Protein AF-A0A352MDI0-F1 (afdb_monomer_lite)

pLDDT: mean 89.19, std 13.96, range [48.03, 98.0]

Foldseek 3Di:
DPPDDDDDLDDVQWQAKFFEDEPVLPATDQQKKKWWAADFPPDHDTQDIWHQHPRRMTTDSDDGQQDVFTWMWIGHPPDIDTDPDTDSTRPPVVPADSVRHHYDD

Sequence (105 aa):
MNCHIKGEEGEGWFKIAGSVYNSTQTVPYITAKVELRTGQSGGGILVKSVEVDQKGNFYTTNPIDFGSGLYVSVVGGISTQYMSSKVINGACNYCHDSSKRIWTE

Radius of gyration: 13.24 Å; chains: 1; bounding box: 31×23×40 Å

Structure (mmCIF, N/CA/C/O backbone):
data_AF-A0A352MDI0-F1
#
_entry.id   AF-A0A352MDI0-F1
#
loop_
_atom_site.group_PDB
_atom_site.id
_atom_site.type_symbol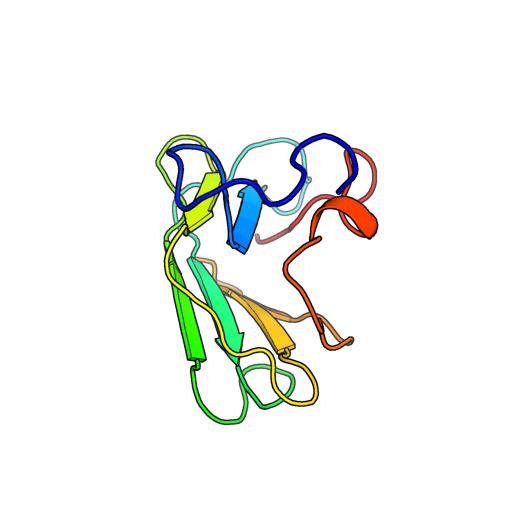
_atom_site.label_atom_id
_atom_site.label_alt_id
_atom_site.label_comp_id
_atom_site.label_asym_id
_atom_site.label_entity_id
_atom_site.label_seq_id
_atom_site.pdbx_PDB_ins_code
_atom_site.Cartn_x
_atom_site.Cartn_y
_atom_site.Cartn_z
_atom_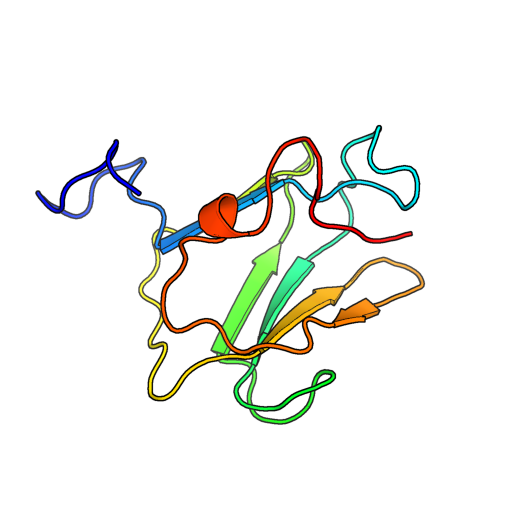site.occupancy
_atom_site.B_iso_or_equiv
_atom_site.auth_seq_id
_atom_site.auth_comp_id
_atom_site.auth_asym_id
_atom_site.auth_atom_id
_atom_site.pdbx_PDB_model_num
ATOM 1 N N . MET A 1 1 ? 1.590 -5.815 15.408 1.00 50.84 1 MET A N 1
ATOM 2 C CA . MET A 1 1 ? 1.642 -4.439 15.951 1.00 50.84 1 MET A CA 1
ATOM 3 C C . MET A 1 1 ? 1.838 -4.469 17.474 1.00 50.84 1 MET A C 1
ATOM 5 O O . MET A 1 1 ? 0.915 -4.134 18.196 1.00 50.84 1 MET A O 1
ATOM 9 N N . ASN A 1 2 ? 3.015 -4.878 17.973 1.00 48.72 2 ASN A N 1
ATOM 10 C CA . ASN A 1 2 ? 3.319 -4.851 19.422 1.00 48.72 2 ASN A CA 1
ATOM 11 C C . ASN A 1 2 ? 4.199 -3.659 19.839 1.00 48.72 2 ASN A C 1
ATOM 13 O O . ASN A 1 2 ? 4.421 -3.463 21.026 1.00 48.72 2 ASN A O 1
ATOM 17 N N . CYS A 1 3 ? 4.700 -2.867 18.885 1.00 48.03 3 CYS A N 1
ATOM 18 C CA . CYS A 1 3 ? 5.655 -1.793 19.176 1.00 48.03 3 CYS A CA 1
ATOM 19 C C . CYS A 1 3 ? 4.995 -0.417 19.383 1.00 48.03 3 CYS A C 1
ATOM 21 O O . CYS A 1 3 ? 5.660 0.502 19.837 1.00 48.03 3 CYS A O 1
ATOM 23 N N . HIS A 1 4 ? 3.699 -0.268 19.083 1.00 55.84 4 HIS A N 1
ATOM 24 C CA . HIS A 1 4 ? 2.920 0.945 19.349 1.00 55.84 4 HIS A CA 1
ATOM 25 C C . HIS A 1 4 ? 1.608 0.498 20.016 1.00 55.84 4 HIS A C 1
ATOM 27 O O . HIS A 1 4 ? 0.797 -0.170 19.374 1.00 55.84 4 HIS A O 1
ATOM 33 N N . ILE A 1 5 ? 1.432 0.799 21.312 1.00 53.53 5 ILE A N 1
ATOM 34 C CA . ILE A 1 5 ? 0.250 0.470 22.141 1.00 53.53 5 ILE A CA 1
ATOM 35 C C . ILE A 1 5 ? -0.546 1.762 22.403 1.00 53.53 5 ILE A C 1
ATOM 37 O O . ILE A 1 5 ? 0.058 2.793 22.684 1.00 53.53 5 ILE A O 1
ATOM 41 N N . LYS A 1 6 ? -1.879 1.730 22.232 1.00 49.62 6 LYS A N 1
ATOM 42 C CA . LYS A 1 6 ? -2.739 2.921 22.084 1.00 49.62 6 LYS A CA 1
ATOM 43 C C . LYS A 1 6 ? -2.676 3.790 23.343 1.00 49.62 6 LYS A C 1
ATOM 45 O O . LYS A 1 6 ? -3.303 3.444 24.337 1.00 49.62 6 LYS A O 1
ATOM 50 N N . GLY A 1 7 ? -1.933 4.894 23.271 1.00 51.78 7 GLY A N 1
ATOM 51 C CA . GLY A 1 7 ? -1.878 5.937 24.297 1.00 51.78 7 GLY A CA 1
ATOM 52 C C . GLY A 1 7 ? -2.727 7.143 23.902 1.00 51.78 7 GLY A C 1
ATOM 53 O O . GLY A 1 7 ? -3.702 7.428 24.581 1.00 51.78 7 GLY A O 1
ATOM 54 N N . GLU A 1 8 ? -2.411 7.780 22.764 1.00 52.16 8 GLU A N 1
ATOM 55 C CA . GLU A 1 8 ? -3.065 8.991 22.224 1.00 52.16 8 GLU A CA 1
ATOM 56 C C . GLU A 1 8 ? -2.866 9.112 20.687 1.00 52.16 8 GLU A C 1
ATOM 58 O O . GLU A 1 8 ? -2.281 8.223 20.059 1.00 52.16 8 GLU A O 1
ATOM 63 N N . GLU A 1 9 ? -3.348 10.197 20.061 1.00 55.75 9 GLU A N 1
ATOM 64 C CA . GLU A 1 9 ? -3.071 10.566 18.658 1.00 55.75 9 GLU A CA 1
ATOM 65 C C . GLU A 1 9 ? -1.686 11.231 18.534 1.00 55.75 9 GLU A C 1
ATOM 67 O O . GLU A 1 9 ? -1.562 12.443 18.405 1.00 55.75 9 GLU A O 1
ATOM 72 N N . GLY A 1 10 ? -0.620 10.433 18.629 1.00 51.16 10 GLY A N 1
ATOM 73 C CA . GLY A 1 10 ? 0.759 10.904 18.457 1.00 51.16 10 GLY A CA 1
ATOM 74 C C . GLY A 1 10 ? 1.276 10.770 17.022 1.00 51.16 10 GLY A C 1
ATOM 75 O O . GLY A 1 10 ? 0.893 9.852 16.287 1.00 51.16 10 GLY A O 1
ATOM 76 N N . GLU A 1 11 ? 2.209 11.644 16.639 1.00 50.00 11 GLU A N 1
ATOM 77 C CA . GLU A 1 11 ? 3.055 11.457 15.456 1.00 50.00 11 GLU A CA 1
ATOM 78 C C . GLU A 1 11 ? 3.752 10.083 15.555 1.00 50.00 11 GLU A C 1
ATOM 80 O O . GLU A 1 11 ? 4.366 9.754 16.569 1.00 50.00 11 GLU A O 1
ATOM 85 N N . GLY A 1 12 ? 3.578 9.226 14.543 1.00 58.88 12 GLY A N 1
ATOM 86 C CA . GLY A 1 12 ? 4.039 7.830 14.568 1.00 58.88 12 GLY A CA 1
ATOM 87 C C . GLY A 1 12 ? 2.969 6.782 14.911 1.00 58.88 12 GLY A C 1
ATOM 88 O O . GLY A 1 12 ? 3.244 5.587 14.797 1.00 58.88 12 GLY A O 1
ATOM 89 N N . TRP A 1 13 ? 1.735 7.175 15.266 1.00 67.94 13 TRP A N 1
ATOM 90 C CA . TRP A 1 13 ? 0.595 6.249 15.331 1.00 67.94 13 TRP A CA 1
ATOM 91 C C . TRP A 1 13 ? -0.087 6.112 13.969 1.00 67.94 13 TRP A C 1
ATOM 93 O O . TRP A 1 13 ? -1.136 6.701 13.690 1.00 67.94 13 TRP A O 1
ATOM 103 N N . PHE A 1 14 ? 0.501 5.311 13.092 1.00 81.81 14 PHE A N 1
ATOM 104 C CA . PHE A 1 14 ? -0.077 5.091 11.774 1.00 81.81 14 PHE A CA 1
ATOM 105 C C . PHE A 1 14 ? -1.264 4.125 11.847 1.00 81.81 14 PHE A C 1
ATOM 107 O O . PHE A 1 14 ? -1.190 3.062 12.464 1.00 81.81 14 PHE A O 1
ATOM 114 N N . LYS A 1 15 ? -2.382 4.492 11.210 1.00 87.75 15 LYS A N 1
ATOM 115 C CA . LYS A 1 15 ? -3.531 3.596 11.025 1.00 87.75 15 LYS A CA 1
ATOM 116 C C . LYS A 1 15 ? -3.239 2.536 9.985 1.00 87.75 15 LYS A C 1
ATOM 118 O O . LYS A 1 15 ? -3.685 1.419 10.174 1.00 87.75 15 LYS A O 1
ATOM 123 N N . ILE A 1 16 ? -2.489 2.888 8.946 1.00 91.56 16 ILE A N 1
ATOM 124 C CA . ILE A 1 16 ? -1.818 1.982 8.010 1.00 91.56 16 ILE A CA 1
ATOM 125 C C . ILE A 1 16 ? -0.448 2.573 7.697 1.00 91.56 16 ILE A C 1
ATOM 127 O O . ILE A 1 16 ? -0.314 3.798 7.632 1.00 91.56 16 ILE A O 1
ATOM 131 N N . ALA A 1 17 ? 0.543 1.712 7.494 1.00 92.00 17 ALA A N 1
ATOM 132 C CA . ALA A 1 17 ? 1.846 2.092 6.973 1.00 92.00 17 ALA A CA 1
ATOM 133 C C . ALA A 1 17 ? 2.495 0.918 6.235 1.00 92.00 17 ALA A C 1
ATOM 135 O O . ALA A 1 17 ? 2.242 -0.247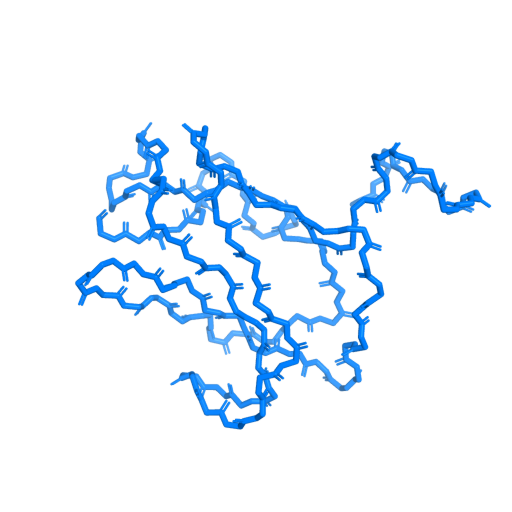 6.558 1.00 92.00 17 ALA A O 1
ATOM 136 N N . GLY A 1 18 ? 3.359 1.231 5.280 1.00 92.75 18 GLY A N 1
ATOM 137 C CA . GLY A 1 18 ? 4.174 0.252 4.579 1.00 92.75 18 GLY A CA 1
ATOM 138 C C . GLY A 1 18 ? 5.033 0.897 3.502 1.00 92.75 18 GLY A C 1
ATOM 139 O O . GLY A 1 18 ? 5.087 2.121 3.385 1.00 92.75 18 GLY A O 1
ATOM 140 N N . SER A 1 19 ? 5.678 0.052 2.704 1.00 95.56 19 SER A N 1
ATOM 141 C CA . SER A 1 19 ? 6.466 0.482 1.553 1.00 95.56 19 SER A CA 1
ATOM 142 C C . SER A 1 19 ? 6.072 -0.328 0.326 1.00 95.56 19 SER A C 1
ATOM 144 O O . SER A 1 19 ? 5.881 -1.542 0.427 1.00 95.56 19 SER A O 1
ATOM 146 N N . VAL A 1 20 ? 5.946 0.345 -0.814 1.00 97.25 20 VAL A N 1
ATOM 147 C CA . VAL A 1 20 ? 5.682 -0.268 -2.114 1.00 97.25 20 VAL A CA 1
ATOM 148 C C . VAL A 1 20 ? 7.000 -0.414 -2.862 1.00 97.25 20 VAL A C 1
ATOM 150 O O . VAL A 1 20 ? 7.840 0.484 -2.852 1.00 97.25 20 VAL A O 1
ATOM 153 N N . TYR A 1 21 ? 7.178 -1.558 -3.506 1.00 97.50 21 TYR A N 1
ATOM 154 C CA . TYR A 1 21 ? 8.330 -1.885 -4.331 1.00 97.50 21 TYR A CA 1
ATOM 155 C C . TYR A 1 21 ? 7.889 -2.190 -5.758 1.00 97.50 21 TYR A C 1
ATOM 157 O O . TYR A 1 21 ? 6.709 -2.424 -6.017 1.00 97.50 21 TYR A O 1
ATOM 165 N N . ASN A 1 22 ? 8.860 -2.200 -6.663 1.00 96.00 22 ASN A N 1
ATOM 166 C CA . ASN A 1 22 ? 8.686 -2.667 -8.031 1.00 96.00 22 ASN A CA 1
ATOM 167 C C . ASN A 1 22 ? 8.414 -4.184 -8.095 1.00 96.00 22 ASN A C 1
ATOM 169 O O . ASN A 1 22 ? 8.476 -4.889 -7.082 1.00 96.00 22 ASN A O 1
ATOM 173 N N . SER A 1 23 ? 8.188 -4.717 -9.297 1.00 95.38 23 SER A N 1
ATOM 174 C CA . SER A 1 23 ? 7.802 -6.123 -9.487 1.00 95.38 23 SER A CA 1
ATOM 175 C C . SER A 1 23 ? 8.881 -7.118 -9.069 1.00 95.38 23 SER A C 1
ATOM 177 O O . SER A 1 23 ? 8.576 -8.250 -8.690 1.00 95.38 23 SER A O 1
ATOM 179 N N . THR A 1 24 ? 10.146 -6.688 -9.050 1.00 95.50 24 THR A N 1
ATOM 180 C CA . THR A 1 24 ? 11.266 -7.474 -8.516 1.00 95.50 24 THR A CA 1
ATOM 181 C C . THR A 1 24 ? 11.380 -7.399 -6.991 1.00 95.50 24 THR A C 1
ATOM 183 O O . THR A 1 24 ? 12.214 -8.089 -6.414 1.00 95.50 24 THR A O 1
ATOM 186 N N . GLN A 1 25 ? 10.560 -6.577 -6.329 1.00 94.94 25 GLN A N 1
ATOM 187 C CA . GLN A 1 25 ? 10.498 -6.358 -4.880 1.00 94.94 25 GLN A CA 1
ATOM 188 C C . GLN A 1 25 ? 11.799 -5.829 -4.250 1.00 94.94 25 GLN A C 1
ATOM 190 O O . GLN A 1 25 ? 11.988 -5.883 -3.031 1.00 94.94 25 GLN A O 1
ATOM 195 N N . THR A 1 26 ? 12.709 -5.280 -5.053 1.00 93.94 26 THR A N 1
ATOM 196 C CA . THR A 1 26 ? 14.039 -4.839 -4.602 1.00 93.94 26 THR A CA 1
ATOM 197 C C . THR A 1 26 ? 14.159 -3.326 -4.505 1.00 93.94 26 THR A C 1
ATOM 199 O O . THR A 1 26 ? 14.854 -2.839 -3.613 1.00 93.94 26 THR A O 1
ATOM 202 N N . VAL A 1 27 ? 13.461 -2.586 -5.369 1.00 95.88 27 VAL A N 1
ATOM 203 C CA . VAL A 1 27 ? 13.557 -1.123 -5.464 1.00 95.88 27 VAL A CA 1
ATOM 204 C C . VAL A 1 27 ? 12.238 -0.492 -5.016 1.00 95.88 27 VAL A C 1
ATOM 206 O O . VAL A 1 27 ? 11.190 -0.936 -5.486 1.00 95.88 27 VAL A O 1
ATOM 209 N N . PRO A 1 28 ? 12.251 0.507 -4.112 1.00 96.69 28 PRO A N 1
ATOM 210 C CA . PRO A 1 28 ? 11.038 1.226 -3.732 1.00 96.69 28 PRO A CA 1
ATOM 211 C C . PRO A 1 28 ? 10.380 1.898 -4.943 1.00 96.69 28 PRO A C 1
ATOM 213 O O . PRO A 1 28 ? 11.067 2.488 -5.777 1.00 96.69 28 PRO A O 1
ATOM 216 N N . TYR A 1 29 ? 9.056 1.825 -5.029 1.00 96.62 29 TYR A N 1
ATOM 217 C CA . TYR A 1 29 ? 8.277 2.365 -6.139 1.00 96.62 29 TYR A CA 1
ATOM 218 C C . TYR A 1 29 ? 7.517 3.613 -5.686 1.00 96.62 29 TYR A C 1
ATOM 220 O O . TYR A 1 29 ? 6.698 3.548 -4.775 1.00 96.62 29 TYR A O 1
ATOM 228 N N . ILE A 1 30 ? 7.810 4.757 -6.305 1.00 95.75 30 ILE A N 1
ATOM 229 C CA . ILE A 1 30 ? 7.485 6.089 -5.758 1.00 95.75 30 ILE A CA 1
ATOM 230 C C . ILE A 1 30 ? 6.274 6.770 -6.412 1.00 95.75 30 ILE A C 1
ATOM 232 O O . ILE A 1 30 ? 5.893 7.861 -6.006 1.00 95.75 30 ILE A O 1
ATOM 236 N N . THR A 1 31 ? 5.693 6.165 -7.449 1.00 92.88 31 THR A N 1
ATOM 237 C CA . THR A 1 31 ? 4.572 6.736 -8.223 1.00 92.88 31 THR A CA 1
ATOM 238 C C . THR A 1 31 ? 3.266 5.974 -8.013 1.00 92.88 31 THR A C 1
ATOM 240 O O . THR A 1 31 ? 2.358 6.065 -8.836 1.00 92.88 31 THR A O 1
ATOM 243 N N . ALA A 1 32 ? 3.181 5.179 -6.946 1.00 97.38 32 ALA A N 1
ATOM 244 C CA . ALA A 1 32 ? 1.996 4.396 -6.627 1.00 97.38 32 ALA A CA 1
ATOM 245 C C . ALA A 1 32 ? 1.104 5.092 -5.594 1.00 97.38 32 ALA A C 1
ATOM 247 O O . ALA A 1 32 ? 1.528 5.980 -4.857 1.00 97.38 32 ALA A O 1
ATOM 248 N N . LYS A 1 33 ? -0.124 4.596 -5.481 1.00 97.62 33 LYS A N 1
ATOM 249 C CA . LYS A 1 33 ? -1.013 4.856 -4.347 1.00 97.62 33 LYS A CA 1
ATOM 250 C C . LYS A 1 33 ? -1.602 3.559 -3.820 1.00 97.62 33 LYS A C 1
ATOM 252 O O . LYS A 1 33 ? -1.819 2.602 -4.564 1.00 97.62 33 LYS A O 1
ATOM 257 N N . VAL A 1 34 ? -1.890 3.544 -2.527 1.00 97.69 34 VAL A N 1
ATOM 258 C CA . VAL A 1 34 ? -2.575 2.445 -1.851 1.00 97.69 34 VAL A CA 1
ATOM 259 C C . VAL A 1 34 ? -4.013 2.856 -1.585 1.00 97.69 34 VAL A C 1
ATOM 261 O O . VAL A 1 34 ? -4.278 3.867 -0.935 1.00 97.69 34 VAL A O 1
ATOM 264 N N . GLU A 1 35 ? -4.950 2.054 -2.072 1.00 98.00 35 GLU A N 1
ATOM 265 C CA . GLU A 1 35 ? -6.378 2.288 -1.911 1.00 98.00 35 GLU A CA 1
ATOM 266 C C . GLU A 1 35 ? -7.023 1.204 -1.052 1.00 98.00 35 GLU A C 1
ATOM 268 O O . GLU A 1 35 ? -6.712 0.021 -1.177 1.00 98.00 35 GLU A O 1
ATOM 273 N N . LEU A 1 36 ? -7.948 1.622 -0.190 1.00 97.69 36 LEU A N 1
ATOM 274 C CA . LEU A 1 36 ? -8.808 0.750 0.595 1.00 97.69 36 LEU A CA 1
ATOM 275 C C . LEU A 1 36 ? -10.246 0.957 0.128 1.00 97.69 36 LEU A C 1
ATOM 277 O O . LEU A 1 36 ? -10.774 2.073 0.199 1.00 97.69 36 LEU A O 1
ATOM 281 N N . ARG A 1 37 ? -10.875 -0.117 -0.348 1.00 97.50 37 ARG A N 1
ATOM 282 C CA . ARG A 1 37 ? -12.234 -0.108 -0.896 1.00 97.50 37 ARG A CA 1
ATOM 283 C C . ARG A 1 37 ? -13.124 -1.145 -0.222 1.00 97.50 37 ARG A C 1
ATOM 285 O O . ARG A 1 37 ? -12.643 -2.131 0.328 1.00 97.50 37 ARG A O 1
ATOM 292 N N . THR A 1 38 ? -14.438 -0.950 -0.278 1.00 97.25 38 THR A N 1
ATOM 293 C CA . THR A 1 38 ? -15.401 -1.916 0.285 1.00 97.25 38 THR A CA 1
ATOM 294 C C . THR A 1 38 ? -15.599 -3.160 -0.587 1.00 97.25 38 THR A C 1
ATOM 296 O O . THR A 1 38 ? -16.114 -4.164 -0.098 1.00 97.25 38 THR A O 1
ATOM 299 N N . GLY A 1 39 ? -15.189 -3.125 -1.862 1.00 96.50 39 GLY A N 1
ATOM 300 C CA . GLY A 1 39 ? -15.316 -4.237 -2.807 1.00 96.50 39 GLY A CA 1
ATOM 301 C C . GLY A 1 39 ? -13.972 -4.769 -3.307 1.00 96.50 39 GLY A C 1
ATOM 302 O O . GLY A 1 39 ? -12.976 -4.052 -3.371 1.00 96.50 39 GLY A O 1
ATOM 303 N N . GLN A 1 40 ? -13.955 -6.050 -3.677 1.00 96.25 40 GLN A N 1
ATOM 304 C CA . GLN A 1 40 ? -12.775 -6.731 -4.210 1.00 96.25 40 GLN A CA 1
ATOM 305 C C . GLN A 1 40 ? -12.395 -6.203 -5.602 1.00 96.25 40 GLN A C 1
ATOM 307 O O . GLN A 1 40 ? -13.240 -5.674 -6.323 1.00 96.25 40 GLN A O 1
ATOM 312 N N . SER A 1 41 ? -11.125 -6.364 -5.987 1.00 95.50 41 SER A N 1
ATOM 313 C CA . SER A 1 41 ? -10.619 -6.045 -7.334 1.00 95.50 41 SER A CA 1
ATOM 314 C C . SER A 1 41 ? -10.903 -4.604 -7.774 1.00 95.50 41 SER A C 1
ATOM 316 O O . SER A 1 41 ? -11.208 -4.339 -8.933 1.00 95.50 41 SER A O 1
ATOM 318 N N . GLY A 1 42 ? -10.851 -3.659 -6.831 1.00 93.44 42 GLY A N 1
ATOM 319 C CA . GLY A 1 42 ? -11.145 -2.255 -7.103 1.00 93.44 42 GLY A CA 1
ATOM 320 C C . GLY A 1 42 ? -12.641 -1.923 -7.125 1.00 93.44 42 GLY A C 1
ATOM 321 O O . GLY A 1 42 ? -13.002 -0.796 -7.437 1.00 93.44 42 GLY A O 1
ATOM 322 N N . GLY A 1 43 ? -13.531 -2.856 -6.805 1.00 95.62 43 GLY A N 1
ATOM 323 C CA . GLY A 1 43 ? -14.962 -2.580 -6.713 1.00 95.62 43 GLY A CA 1
ATOM 324 C C . GLY A 1 43 ? -15.357 -1.783 -5.465 1.00 95.62 43 GLY A C 1
ATOM 325 O O . GLY A 1 43 ? -14.558 -1.523 -4.565 1.00 95.62 43 GLY A O 1
ATOM 326 N N . GLY A 1 44 ? -16.645 -1.455 -5.377 1.00 96.19 44 GLY A N 1
ATOM 327 C CA . GLY A 1 44 ? -17.231 -0.811 -4.202 1.00 96.19 44 GLY A CA 1
ATOM 328 C C . GLY A 1 44 ? -16.822 0.653 -4.026 1.00 96.19 44 GLY A C 1
ATOM 329 O O . GLY A 1 44 ? -16.494 1.352 -4.982 1.00 96.19 44 GLY A O 1
ATOM 330 N N . ILE A 1 45 ? -16.895 1.122 -2.783 1.00 97.06 45 ILE A N 1
ATOM 331 C CA . ILE A 1 45 ? -16.670 2.520 -2.405 1.00 97.06 45 ILE A CA 1
ATOM 332 C C . ILE A 1 45 ? -15.214 2.693 -1.983 1.00 97.06 45 ILE A C 1
ATOM 334 O O . ILE A 1 45 ? -14.697 1.887 -1.208 1.00 97.06 45 ILE A O 1
ATOM 338 N N . LEU A 1 46 ? -14.572 3.764 -2.455 1.00 97.44 46 LEU A N 1
ATOM 339 C CA . LEU A 1 46 ? -13.258 4.188 -1.982 1.00 97.44 46 LEU A CA 1
ATOM 340 C C . LEU A 1 46 ? -13.370 4.792 -0.579 1.00 97.44 46 LEU A C 1
ATOM 342 O O . LEU A 1 46 ? -13.983 5.841 -0.401 1.00 97.44 46 LEU A O 1
ATOM 346 N N . VAL A 1 47 ? -12.762 4.132 0.406 1.00 97.25 47 VAL A N 1
ATOM 347 C CA . VAL A 1 47 ? -12.744 4.576 1.810 1.00 97.25 47 VAL A CA 1
ATOM 348 C C . VAL A 1 47 ? -11.502 5.410 2.095 1.00 97.25 47 VAL A C 1
ATOM 350 O O . VAL A 1 47 ? -11.567 6.431 2.778 1.00 97.25 47 VAL A O 1
ATOM 353 N N . LYS A 1 48 ? -10.352 4.988 1.564 1.00 96.88 48 LYS A N 1
ATOM 354 C CA . LYS A 1 48 ? -9.085 5.697 1.743 1.00 96.88 48 LYS A CA 1
ATOM 355 C C . LYS A 1 48 ? -8.203 5.536 0.513 1.00 96.88 48 LYS A C 1
ATOM 357 O O . LYS A 1 48 ? -8.116 4.444 -0.036 1.00 96.88 48 LYS A O 1
ATOM 362 N N . SER A 1 49 ? -7.523 6.613 0.134 1.00 97.56 49 SER A N 1
ATOM 363 C CA . SER A 1 49 ? -6.392 6.604 -0.795 1.00 97.56 49 SER A CA 1
ATOM 364 C C . SER A 1 49 ? -5.200 7.233 -0.086 1.00 97.56 49 SER A C 1
ATOM 366 O O . SER A 1 49 ? -5.358 8.264 0.574 1.00 97.56 49 SER A O 1
ATOM 368 N N . VAL A 1 50 ? -4.037 6.597 -0.173 1.00 97.00 50 VAL A N 1
ATOM 369 C CA . VAL A 1 50 ? -2.782 7.083 0.403 1.00 97.00 50 VAL A CA 1
ATOM 370 C C . VAL A 1 50 ? -1.717 7.041 -0.679 1.00 97.00 50 VAL A C 1
ATOM 372 O O . VAL A 1 50 ? -1.385 5.968 -1.179 1.00 97.00 50 VAL A O 1
ATOM 375 N N . GLU A 1 51 ? -1.207 8.211 -1.042 1.00 97.62 51 GLU A N 1
ATOM 376 C CA . GLU A 1 51 ? -0.103 8.338 -1.992 1.00 97.62 51 GLU A CA 1
ATOM 377 C C . GLU A 1 51 ? 1.187 7.776 -1.392 1.00 97.62 51 GLU A C 1
ATOM 379 O O . GLU A 1 51 ? 1.430 7.884 -0.184 1.00 97.62 51 GLU A O 1
ATOM 384 N N . VAL A 1 52 ? 2.011 7.178 -2.245 1.00 97.25 52 VAL A N 1
ATOM 385 C CA . VAL A 1 52 ? 3.356 6.752 -1.878 1.00 97.25 52 VAL A CA 1
ATOM 386 C C . VAL A 1 52 ? 4.310 7.944 -1.985 1.00 97.25 52 VAL A C 1
ATOM 388 O O . VAL A 1 52 ? 4.253 8.737 -2.922 1.00 97.25 52 VAL A O 1
ATOM 391 N N . ASP A 1 53 ? 5.184 8.098 -0.994 1.00 96.12 53 ASP A N 1
ATOM 392 C CA . ASP A 1 53 ? 6.177 9.160 -0.941 1.00 96.12 53 ASP A CA 1
ATOM 393 C C . ASP A 1 53 ? 7.398 8.876 -1.837 1.00 96.12 53 ASP A C 1
ATOM 395 O O . ASP A 1 53 ? 7.580 7.798 -2.406 1.00 96.12 53 ASP A O 1
ATOM 399 N N . GLN A 1 54 ? 8.303 9.853 -1.921 1.00 95.81 54 GLN A N 1
ATOM 400 C CA . GLN A 1 54 ? 9.528 9.772 -2.730 1.00 95.81 54 GLN A CA 1
ATOM 401 C C . GLN A 1 54 ? 10.543 8.718 -2.245 1.00 95.81 54 GLN A C 1
ATOM 403 O O . GLN A 1 54 ? 11.588 8.534 -2.863 1.00 95.81 54 GLN A O 1
ATOM 408 N N . LYS A 1 55 ? 10.268 8.032 -1.133 1.00 95.31 55 LYS A N 1
ATOM 409 C CA . LYS A 1 55 ? 11.061 6.915 -0.607 1.00 95.31 55 LYS A CA 1
ATOM 410 C C . LYS A 1 55 ? 10.339 5.574 -0.768 1.00 95.31 55 LYS A C 1
ATOM 412 O O . LYS A 1 55 ? 10.847 4.559 -0.295 1.00 95.31 55 LYS A O 1
ATOM 417 N N . GLY A 1 56 ? 9.178 5.559 -1.421 1.00 95.69 56 GLY A N 1
ATOM 418 C CA . GLY A 1 56 ? 8.362 4.368 -1.608 1.00 95.69 56 GLY A CA 1
ATOM 419 C C . GLY A 1 56 ? 7.515 4.010 -0.388 1.00 95.69 56 GLY A C 1
ATOM 420 O O . GLY A 1 56 ? 6.996 2.901 -0.341 1.00 95.69 56 GLY A O 1
ATOM 421 N N . ASN A 1 57 ? 7.365 4.895 0.604 1.00 95.62 57 ASN A N 1
ATOM 422 C CA . ASN A 1 57 ? 6.550 4.635 1.792 1.00 95.62 57 ASN A CA 1
ATOM 423 C C . ASN A 1 57 ? 5.154 5.234 1.662 1.00 95.62 57 ASN A C 1
ATOM 425 O O . ASN A 1 57 ? 4.976 6.307 1.103 1.00 95.62 57 ASN A O 1
ATOM 429 N N . PHE A 1 58 ? 4.169 4.587 2.267 1.00 94.81 58 PHE A N 1
ATOM 430 C CA . PHE A 1 58 ? 2.841 5.149 2.475 1.00 94.81 58 PHE A CA 1
ATOM 431 C C . PHE A 1 58 ? 2.494 5.042 3.952 1.00 94.81 58 PHE A C 1
ATOM 433 O O . PHE A 1 58 ? 2.823 4.054 4.611 1.00 94.81 58 PHE A O 1
ATOM 440 N N . TYR A 1 59 ? 1.812 6.049 4.482 1.00 93.50 59 TYR A N 1
ATOM 441 C CA . TYR A 1 59 ? 1.260 6.004 5.827 1.00 93.50 59 TYR A CA 1
ATOM 442 C C . TYR A 1 59 ? 0.136 7.022 5.989 1.00 93.50 59 TYR A C 1
ATOM 444 O O . TYR A 1 59 ? 0.043 8.012 5.267 1.00 93.50 59 TYR A O 1
ATOM 452 N N . THR A 1 60 ? -0.736 6.793 6.965 1.00 91.25 60 THR A N 1
ATOM 453 C CA . THR A 1 60 ? -1.719 7.798 7.378 1.00 91.25 60 THR A CA 1
ATOM 454 C C . THR A 1 60 ? -2.015 7.665 8.862 1.00 91.25 60 THR A C 1
ATOM 456 O O . THR A 1 60 ? -2.094 6.557 9.390 1.00 91.25 60 THR A O 1
ATOM 459 N N . THR A 1 61 ? -2.182 8.795 9.540 1.00 90.31 61 THR A N 1
ATOM 460 C CA . THR A 1 61 ? -2.672 8.869 10.925 1.00 90.31 61 THR A CA 1
ATOM 461 C C . THR A 1 61 ? -4.186 9.081 10.977 1.00 90.31 61 THR A C 1
ATOM 463 O O . THR A 1 61 ? -4.809 8.793 12.000 1.00 90.31 61 THR A O 1
ATOM 466 N N . ASN A 1 62 ? -4.794 9.515 9.865 1.00 88.50 62 ASN A N 1
ATOM 467 C CA . ASN A 1 62 ? -6.228 9.761 9.783 1.00 88.50 62 ASN A CA 1
ATOM 468 C C . ASN A 1 62 ? -7.008 8.477 10.099 1.00 88.50 62 ASN A C 1
ATOM 470 O O . ASN A 1 62 ? -6.641 7.412 9.589 1.00 88.50 62 ASN A O 1
ATOM 474 N N . PRO A 1 63 ? -8.109 8.572 10.861 1.00 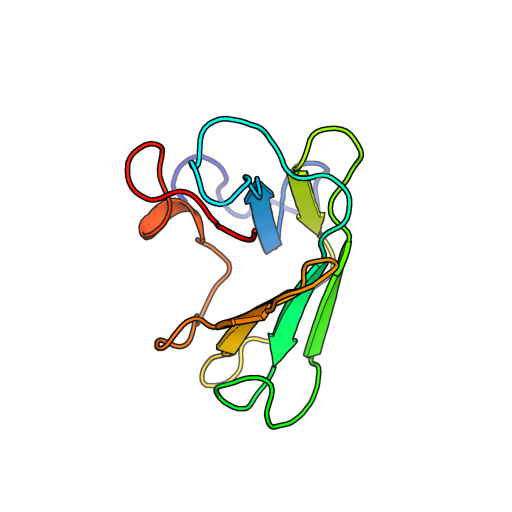88.56 63 PRO A N 1
ATOM 475 C CA . PRO A 1 63 ? -8.986 7.441 11.122 1.00 88.56 63 PRO A CA 1
ATOM 476 C C . PRO A 1 63 ? -9.425 6.727 9.838 1.00 88.56 63 PRO A C 1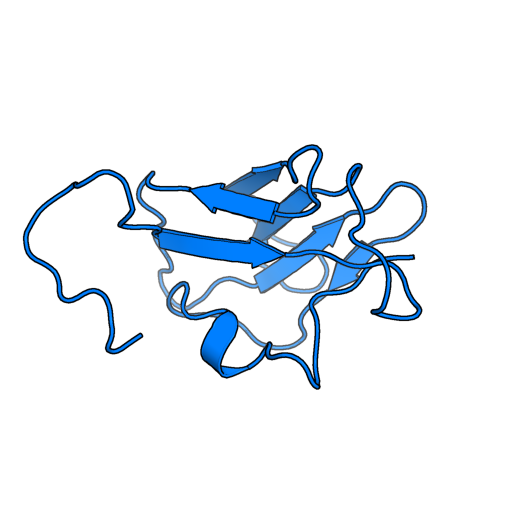
ATOM 478 O O . PRO A 1 63 ? -9.692 7.358 8.813 1.00 88.56 63 PRO A O 1
ATOM 481 N N . ILE A 1 64 ? -9.504 5.400 9.917 1.00 92.19 64 ILE A N 1
ATOM 482 C CA . ILE A 1 64 ? -10.045 4.529 8.874 1.00 92.19 64 ILE A CA 1
ATOM 483 C C . ILE A 1 64 ? -11.097 3.660 9.549 1.00 92.19 64 ILE A C 1
ATOM 485 O O . ILE A 1 64 ? -10.787 2.964 10.519 1.00 92.19 64 ILE A O 1
ATOM 489 N N . ASP A 1 65 ? -12.322 3.708 9.041 1.00 93.56 65 ASP A N 1
ATOM 490 C CA . ASP A 1 65 ? -13.353 2.757 9.428 1.00 93.56 65 ASP A CA 1
ATOM 491 C C . ASP A 1 65 ? -13.202 1.493 8.581 1.00 93.56 65 ASP A C 1
ATOM 493 O O . ASP A 1 65 ? -13.433 1.504 7.373 1.00 93.56 65 ASP A O 1
ATOM 497 N N . PHE A 1 66 ? -12.769 0.407 9.218 1.00 93.06 66 PHE A N 1
ATOM 498 C CA . PHE A 1 66 ? -12.621 -0.879 8.549 1.00 93.06 66 PHE A CA 1
ATOM 499 C C . PHE A 1 66 ? -13.948 -1.638 8.431 1.00 93.06 66 PHE A C 1
ATOM 501 O O . PHE A 1 66 ? -14.013 -2.573 7.638 1.00 93.06 66 PHE A O 1
ATOM 508 N N . GLY A 1 67 ? -14.995 -1.271 9.182 1.00 93.25 67 GLY A N 1
ATOM 509 C CA . GLY A 1 67 ? -16.287 -1.960 9.179 1.00 93.25 67 GLY A CA 1
ATOM 510 C C . GLY A 1 67 ? -16.161 -3.487 9.279 1.00 93.25 67 GLY A C 1
ATOM 511 O O . GLY A 1 67 ? -15.517 -4.025 10.179 1.00 93.25 67 GLY A O 1
ATOM 512 N N . SER A 1 68 ? -16.755 -4.203 8.318 1.00 93.25 68 SER A N 1
ATOM 513 C CA . SER A 1 68 ? -16.656 -5.669 8.183 1.00 93.25 68 SER A CA 1
ATOM 514 C C . SER A 1 68 ? -15.397 -6.153 7.435 1.00 93.25 68 SER A C 1
ATOM 516 O O . SER A 1 68 ? -15.217 -7.361 7.226 1.00 93.25 68 SER A O 1
ATOM 518 N N . GLY A 1 69 ? -14.526 -5.222 7.051 1.00 96.00 69 GLY A N 1
ATOM 519 C CA . GLY A 1 69 ? -13.258 -5.387 6.350 1.00 96.00 69 GLY A CA 1
ATOM 520 C C . GLY A 1 69 ? -13.210 -4.612 5.029 1.00 96.00 69 GLY A C 1
ATOM 521 O O . GLY A 1 69 ? -14.230 -4.415 4.372 1.00 96.00 69 GLY A O 1
ATOM 522 N N . LEU A 1 70 ? -12.005 -4.209 4.626 1.00 97.56 70 LEU A N 1
ATOM 523 C CA . LEU A 1 70 ? -11.735 -3.480 3.382 1.00 97.56 70 LEU A CA 1
ATOM 524 C C . LEU A 1 70 ? -10.780 -4.269 2.487 1.00 97.56 70 LEU A C 1
ATOM 526 O O . LEU A 1 70 ? -9.898 -4.970 2.977 1.00 97.56 70 LEU A O 1
ATOM 530 N N . TYR A 1 71 ? -10.928 -4.134 1.178 1.00 97.44 71 TYR A N 1
ATOM 531 C CA . TYR A 1 71 ? -10.007 -4.674 0.185 1.00 97.44 71 TYR A CA 1
ATOM 532 C C . TYR A 1 71 ? -8.945 -3.639 -0.154 1.00 97.44 71 TYR A C 1
ATOM 534 O O . TYR A 1 71 ? -9.253 -2.461 -0.336 1.00 97.44 71 TYR A O 1
ATOM 542 N N . VAL A 1 72 ? -7.698 -4.092 -0.236 1.00 96.94 72 VAL A N 1
ATOM 543 C CA . VAL A 1 72 ? -6.546 -3.236 -0.521 1.00 96.94 72 VAL A CA 1
ATOM 544 C C . VAL A 1 72 ? -6.128 -3.410 -1.975 1.00 96.94 72 VAL A C 1
ATOM 546 O O . VAL A 1 72 ? -6.075 -4.534 -2.482 1.00 96.94 72 VAL A O 1
ATOM 549 N N . SER A 1 73 ? -5.783 -2.310 -2.632 1.00 97.81 73 SER A N 1
ATOM 550 C CA . SER A 1 73 ? -5.119 -2.323 -3.932 1.00 97.81 73 SER A CA 1
ATOM 551 C C . SER A 1 73 ? -3.942 -1.363 -3.976 1.00 97.81 73 SER A C 1
ATOM 553 O O . SER A 1 73 ? -3.979 -0.301 -3.359 1.00 97.81 73 SER A O 1
ATOM 555 N N . VAL A 1 74 ? -2.920 -1.731 -4.740 1.00 97.88 74 VAL A N 1
ATOM 556 C CA . VAL A 1 74 ? -1.762 -0.889 -5.045 1.00 97.88 74 VAL A CA 1
ATOM 557 C C . VAL A 1 74 ? -1.875 -0.487 -6.503 1.00 97.88 74 VAL A C 1
ATOM 559 O O . VAL A 1 74 ? -1.769 -1.332 -7.390 1.00 97.88 74 VAL A O 1
ATOM 562 N N . VAL A 1 75 ? -2.142 0.789 -6.746 1.00 98.00 75 VAL A N 1
ATOM 563 C CA . VAL A 1 75 ? -2.309 1.349 -8.088 1.00 98.00 75 VAL A CA 1
ATOM 564 C C . VAL A 1 75 ? -0.967 1.944 -8.505 1.00 98.00 75 VAL A C 1
ATOM 566 O O . VAL A 1 75 ? -0.529 2.924 -7.907 1.00 98.00 75 VAL A O 1
ATOM 569 N N . GLY A 1 76 ? -0.305 1.317 -9.479 1.00 96.56 76 GLY A N 1
ATOM 570 C CA . GLY A 1 76 ? 0.893 1.832 -10.146 1.00 96.56 76 GLY A CA 1
ATOM 571 C C . GLY A 1 76 ? 0.556 2.692 -11.366 1.00 96.56 76 GLY A C 1
ATOM 572 O O . GLY A 1 76 ? -0.599 3.071 -11.570 1.00 96.56 76 GLY A O 1
ATOM 573 N N . GLY A 1 77 ? 1.563 2.991 -12.190 1.00 94.62 77 GLY A N 1
ATOM 574 C CA . GLY A 1 77 ? 1.381 3.769 -13.418 1.00 94.62 77 GLY A CA 1
ATOM 575 C C . GLY A 1 77 ? 0.760 2.970 -14.569 1.00 94.62 77 GLY A C 1
ATOM 576 O O . GLY A 1 77 ? 0.021 3.535 -15.373 1.00 94.62 77 GLY A O 1
ATOM 577 N N . ILE A 1 78 ? 1.041 1.667 -14.649 1.00 94.25 78 ILE A N 1
ATOM 578 C CA . ILE A 1 78 ? 0.624 0.777 -15.744 1.00 94.25 78 ILE A CA 1
ATOM 579 C C . ILE A 1 78 ? -0.359 -0.289 -15.238 1.00 94.25 78 ILE A C 1
ATOM 581 O O . ILE A 1 78 ? -1.288 -0.677 -15.945 1.00 94.25 78 ILE A O 1
ATOM 585 N N . SER A 1 79 ? -0.180 -0.761 -14.008 1.00 95.44 79 SER A N 1
ATOM 586 C CA . SER A 1 79 ? -0.863 -1.913 -13.436 1.00 95.44 79 SER A CA 1
ATOM 587 C C . SER A 1 79 ? -1.379 -1.637 -12.027 1.00 95.44 79 SER A C 1
ATOM 589 O O . SER A 1 79 ? -0.883 -0.784 -11.290 1.00 95.44 79 SER A O 1
ATOM 591 N N . THR A 1 80 ? -2.420 -2.375 -11.649 1.00 97.31 80 THR A N 1
ATOM 592 C CA . THR A 1 80 ? -2.957 -2.375 -10.288 1.00 97.31 80 THR A CA 1
ATOM 593 C C . THR A 1 80 ? -2.890 -3.783 -9.728 1.00 97.31 80 THR A C 1
ATOM 595 O O . THR A 1 80 ? -3.382 -4.726 -10.347 1.00 97.31 80 THR A O 1
ATOM 598 N N . GLN A 1 81 ? -2.306 -3.914 -8.542 1.00 97.50 81 GLN A N 1
ATOM 599 C CA . GLN A 1 81 ? -2.312 -5.151 -7.775 1.00 97.50 81 GLN A CA 1
ATOM 600 C C . GLN A 1 81 ? -3.462 -5.123 -6.772 1.00 97.50 81 GLN A C 1
ATOM 602 O O . GLN A 1 81 ? -3.706 -4.107 -6.120 1.00 97.50 81 GLN A O 1
ATOM 607 N N . TYR A 1 82 ? -4.156 -6.248 -6.623 1.00 97.44 82 TYR A N 1
ATOM 608 C CA . TYR A 1 82 ? -5.300 -6.380 -5.723 1.00 97.44 82 TYR A CA 1
ATOM 609 C C . TYR A 1 82 ? -5.031 -7.457 -4.678 1.00 97.44 82 TYR A C 1
ATOM 611 O O . TYR A 1 82 ? -4.668 -8.583 -5.019 1.00 97.44 82 TYR A O 1
ATOM 619 N N . MET A 1 83 ? -5.265 -7.146 -3.403 1.00 94.81 83 MET A N 1
ATOM 620 C CA . MET A 1 83 ? -5.348 -8.185 -2.380 1.00 94.81 83 MET A CA 1
ATOM 621 C C . MET A 1 83 ? -6.638 -8.990 -2.555 1.00 94.81 83 MET A C 1
ATOM 623 O O . MET A 1 83 ? -7.730 -8.434 -2.683 1.00 94.81 83 MET A O 1
ATOM 627 N N . SER A 1 84 ? -6.521 -10.316 -2.492 1.00 89.25 84 SER A N 1
ATOM 628 C CA . SER A 1 84 ? -7.669 -11.230 -2.475 1.00 89.25 84 SER A CA 1
ATOM 629 C C . SER A 1 84 ? -8.409 -11.230 -1.135 1.00 89.25 84 SER A C 1
ATOM 631 O O . SER A 1 84 ? -9.592 -11.552 -1.079 1.00 89.25 84 SER A O 1
ATOM 633 N N . SER A 1 85 ? -7.709 -10.887 -0.053 1.00 91.81 85 SER A N 1
ATOM 634 C CA . SER A 1 85 ? -8.230 -10.918 1.313 1.00 91.81 85 SER A CA 1
ATOM 635 C C . SER A 1 85 ? -8.541 -9.516 1.815 1.00 91.81 85 SER A C 1
ATOM 637 O O . SER A 1 85 ? -7.801 -8.569 1.550 1.00 91.81 85 SER A O 1
ATOM 639 N N . LYS A 1 86 ? -9.609 -9.401 2.605 1.00 94.62 86 LYS A N 1
ATOM 640 C CA . LYS A 1 86 ? -9.938 -8.167 3.316 1.00 94.62 86 LYS A CA 1
ATOM 641 C C . LYS A 1 86 ? -9.031 -7.958 4.528 1.00 94.62 86 LYS A C 1
ATOM 643 O O . LYS A 1 86 ? -8.655 -8.915 5.205 1.00 94.62 86 LYS A O 1
ATOM 648 N N . VAL A 1 87 ? -8.750 -6.701 4.843 1.00 93.81 87 VAL A N 1
ATOM 649 C CA . VAL A 1 87 ? -8.104 -6.276 6.086 1.00 93.81 87 VAL A CA 1
ATOM 650 C C . VAL A 1 87 ? -9.151 -5.714 7.044 1.00 93.81 87 VAL A C 1
ATOM 652 O O . VAL A 1 87 ? -10.056 -4.992 6.634 1.00 93.81 87 VAL A O 1
ATOM 655 N N . ILE A 1 88 ? -9.041 -6.058 8.326 1.00 94.00 88 ILE A N 1
ATOM 656 C CA . ILE A 1 88 ? -9.931 -5.567 9.402 1.00 94.00 88 ILE A CA 1
ATOM 657 C C . ILE A 1 88 ? -9.225 -4.577 10.342 1.00 94.00 88 ILE A C 1
ATOM 659 O O . ILE A 1 88 ? -9.799 -4.097 11.313 1.00 94.00 88 ILE A O 1
ATOM 663 N N . ASN A 1 89 ? -7.949 -4.314 10.076 1.00 90.31 89 ASN A N 1
ATOM 664 C CA . ASN A 1 89 ? -7.102 -3.333 10.735 1.00 90.31 89 ASN A CA 1
ATOM 665 C C . ASN A 1 89 ? -5.933 -3.009 9.790 1.00 90.31 89 ASN A C 1
ATOM 667 O O . ASN A 1 89 ? -5.782 -3.646 8.747 1.00 90.31 89 ASN A O 1
ATOM 671 N N . GLY A 1 90 ? -5.081 -2.054 10.154 1.00 86.25 90 GLY A N 1
ATOM 672 C CA . GLY A 1 90 ? -3.941 -1.678 9.320 1.00 86.25 90 GLY A CA 1
ATOM 673 C C . GLY A 1 90 ? -2.608 -2.344 9.634 1.00 86.25 90 GLY A C 1
ATOM 674 O O . GLY A 1 90 ? -1.564 -1.766 9.341 1.00 86.25 90 GLY A O 1
ATOM 675 N N . ALA A 1 91 ? -2.611 -3.548 10.214 1.00 86.94 91 ALA A N 1
ATOM 676 C CA . ALA A 1 91 ? -1.399 -4.336 10.434 1.00 86.94 91 ALA A CA 1
ATOM 677 C C . ALA A 1 91 ? -0.871 -4.955 9.124 1.00 86.94 91 ALA A C 1
ATOM 679 O O . ALA A 1 91 ? -0.724 -6.172 9.029 1.00 86.94 91 ALA A O 1
ATOM 680 N N . CYS A 1 92 ? -0.573 -4.143 8.103 1.00 86.56 92 CYS A N 1
ATOM 681 C CA . CYS A 1 92 ? -0.056 -4.624 6.816 1.00 86.56 92 CYS A CA 1
ATOM 682 C C . CYS A 1 92 ? 1.203 -5.488 6.999 1.00 86.56 92 CYS A C 1
ATOM 684 O O . CYS A 1 92 ? 1.360 -6.507 6.329 1.00 86.56 92 CYS A O 1
ATOM 686 N N . ASN A 1 93 ? 2.040 -5.143 7.982 1.00 84.38 93 ASN A N 1
ATOM 687 C CA . ASN A 1 93 ? 3.263 -5.867 8.318 1.00 84.38 93 ASN A CA 1
ATOM 688 C C . ASN A 1 93 ? 3.058 -7.271 8.909 1.00 84.38 93 ASN A C 1
ATOM 690 O O . ASN A 1 93 ? 4.029 -7.999 9.082 1.00 84.38 93 ASN A O 1
ATOM 694 N N . TYR A 1 94 ? 1.824 -7.657 9.246 1.00 87.00 94 TYR A N 1
ATOM 695 C CA . TYR A 1 94 ? 1.526 -9.021 9.682 1.00 87.00 94 TYR A CA 1
ATOM 696 C C . TYR A 1 94 ? 1.611 -10.024 8.522 1.00 87.00 94 TYR A C 1
ATOM 698 O O . TYR A 1 94 ? 2.003 -11.168 8.727 1.00 87.00 94 TYR A O 1
ATOM 706 N N . CYS A 1 95 ? 1.261 -9.589 7.307 1.00 89.19 95 CYS A N 1
ATOM 707 C CA . CYS A 1 95 ? 1.310 -10.418 6.099 1.00 89.19 95 CYS A CA 1
ATOM 708 C C . CYS A 1 95 ? 2.432 -10.005 5.139 1.00 89.19 95 CYS A C 1
ATOM 710 O O . CYS A 1 95 ? 2.909 -10.842 4.371 1.00 89.19 95 CYS A O 1
ATOM 712 N N . HIS A 1 96 ? 2.818 -8.728 5.161 1.00 91.75 96 HIS A N 1
ATOM 713 C CA . HIS A 1 96 ? 3.813 -8.155 4.267 1.00 91.75 96 HIS A CA 1
ATOM 714 C C . HIS A 1 96 ? 5.088 -7.806 5.024 1.00 91.75 96 HIS A C 1
ATOM 716 O O . HIS A 1 96 ? 5.169 -6.786 5.706 1.00 91.75 96 HIS A O 1
ATOM 722 N N . ASP A 1 97 ? 6.089 -8.662 4.886 1.00 90.31 97 ASP A N 1
ATOM 723 C CA . ASP A 1 97 ? 7.415 -8.484 5.463 1.00 90.31 97 ASP A CA 1
ATOM 724 C C . ASP A 1 97 ? 8.482 -8.416 4.357 1.00 90.31 97 ASP A C 1
ATOM 726 O O . ASP A 1 97 ? 8.184 -8.238 3.173 1.00 90.31 97 ASP A O 1
ATOM 730 N N . SER A 1 98 ? 9.753 -8.550 4.734 1.00 90.56 98 SER A N 1
ATOM 731 C CA . SER A 1 98 ? 10.868 -8.535 3.788 1.00 90.56 98 SER A CA 1
ATOM 732 C C . SER A 1 98 ? 10.838 -9.675 2.763 1.00 90.56 98 SER A C 1
ATOM 734 O O . SER A 1 98 ? 11.467 -9.527 1.719 1.00 90.56 98 SER A O 1
ATOM 736 N N . SER A 1 99 ? 10.119 -10.767 3.034 1.00 91.44 99 SER A N 1
ATOM 737 C CA . SER A 1 99 ? 9.948 -11.915 2.137 1.00 91.44 99 SER A CA 1
ATOM 738 C C . SER A 1 99 ? 8.712 -11.809 1.236 1.00 91.44 99 SER A C 1
ATOM 740 O O . SER A 1 99 ? 8.624 -12.516 0.233 1.00 91.44 99 SER A O 1
ATOM 742 N N . LYS A 1 100 ? 7.755 -10.934 1.582 1.00 92.06 100 LYS A N 1
ATOM 743 C CA . LYS A 1 100 ? 6.478 -10.739 0.872 1.00 92.06 100 LYS A CA 1
ATOM 744 C C . LYS A 1 100 ? 6.122 -9.258 0.787 1.00 92.06 100 LYS A C 1
ATOM 746 O O . LYS A 1 100 ? 5.152 -8.794 1.394 1.00 92.06 100 LYS A O 1
ATOM 751 N N . ARG A 1 101 ? 6.922 -8.500 0.043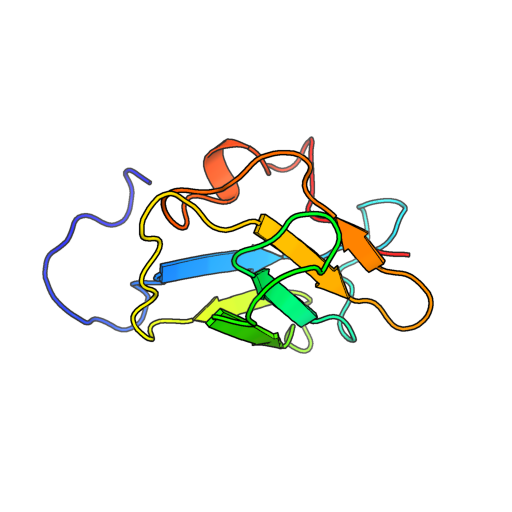 1.00 95.44 101 ARG A N 1
ATOM 752 C CA . ARG A 1 101 ? 6.783 -7.043 -0.026 1.00 95.44 101 ARG A CA 1
ATOM 753 C C . ARG A 1 101 ? 5.521 -6.632 -0.776 1.00 95.44 101 ARG A C 1
ATOM 755 O O . ARG A 1 101 ? 4.987 -7.383 -1.591 1.00 95.44 101 ARG A O 1
ATOM 762 N N . ILE A 1 102 ? 5.039 -5.428 -0.483 1.00 96.31 102 ILE A N 1
ATOM 763 C CA . ILE A 1 102 ? 3.921 -4.830 -1.213 1.00 96.31 102 ILE A CA 1
ATOM 764 C C . ILE A 1 102 ? 4.444 -4.349 -2.568 1.00 96.31 102 ILE A C 1
ATOM 766 O O . ILE A 1 102 ? 5.426 -3.618 -2.652 1.00 96.31 102 ILE A O 1
ATOM 770 N N . TRP A 1 103 ? 3.797 -4.865 -3.601 1.00 96.75 103 TRP A N 1
ATOM 771 C CA . TRP A 1 103 ? 4.124 -4.807 -5.017 1.00 96.75 103 TRP A CA 1
ATOM 772 C C . TRP A 1 103 ? 3.398 -3.843 -5.945 1.00 96.75 103 TRP A C 1
ATOM 774 O O . TRP A 1 103 ? 2.170 -3.824 -5.884 1.00 96.75 103 TRP A O 1
ATOM 784 N N . THR A 1 104 ? 4.065 -3.207 -6.899 1.00 95.69 104 THR A N 1
ATOM 785 C CA . THR A 1 104 ? 3.497 -3.024 -8.248 1.00 95.69 104 THR A CA 1
ATOM 786 C C . THR A 1 104 ? 4.612 -3.150 -9.295 1.00 95.69 104 THR A C 1
ATOM 788 O O . THR A 1 104 ? 5.721 -3.480 -8.905 1.00 95.69 104 THR A O 1
ATOM 791 N N . GLU A 1 105 ? 4.323 -3.007 -10.588 1.00 91.06 105 GLU A N 1
ATOM 792 C CA . GLU A 1 105 ? 5.276 -3.102 -11.724 1.00 91.06 105 GLU A CA 1
ATOM 793 C C . GLU A 1 105 ? 6.749 -2.719 -11.481 1.00 91.06 105 GLU A C 1
ATOM 795 O O . GLU A 1 105 ? 7.060 -1.731 -10.785 1.00 91.06 105 GLU A O 1
#

Secondary structure (DSSP, 8-state):
--S---SSS-TT--SEEEEEE-TTSSSB--S-EEEEESSGGG-S-EEEEEE--TTSEEEE-S----TT-EEEEEE-SS-EEEEEEEESSS-GGGT-STTSPEE--